Protein AF-A0A2E0X681-F1 (afdb_monomer)

Solvent-accessible surface area (backbone atoms only — not comparable to full-atom values): 7388 Å² total; per-residue (Å²): 94,77,67,52,42,41,69,79,39,50,93,71,57,50,96,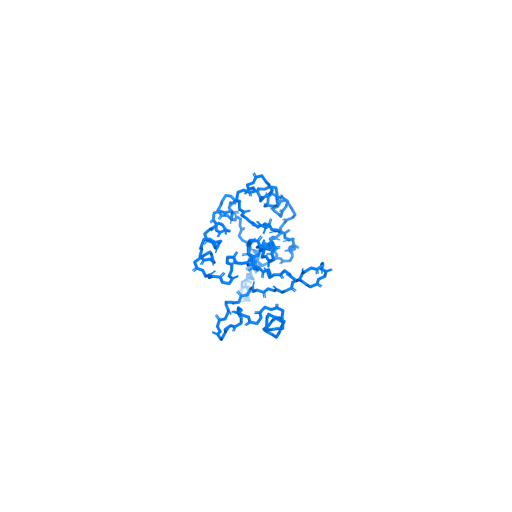79,65,69,90,47,57,45,71,50,68,88,57,100,58,63,28,44,32,38,55,43,77,45,78,63,92,70,55,65,71,58,55,50,53,48,54,51,54,52,47,56,62,40,56,75,37,70,71,47,40,53,28,32,76,66,64,26,33,36,38,35,36,38,22,40,38,60,72,56,17,52,51,48,32,49,51,34,64,75,47,57,83,47,73,45,56,43,46,42,42,62,40,58,71,45,47,64,75,67,53,74,76,80,78,74,70,76,79,84,79,79,132

Mean predicted aligned error: 8.22 Å

Nearest PDB structures (foldseek):
  2xva-assembly3_C  TM=6.017E-01  e=1.201E+00  Escherichia coli str. K-12 substr. MG1655
  2xvm-assembly2_B  TM=4.868E-01  e=8.047E-01  Escherichia coli
  2jpd-assembly1_A  TM=4.633E-01  e=2.188E+00  Homo sapiens
  5ecn-assembly1_A  TM=4.524E-01  e=1.915E+00  Arabidopsis thaliana
  9f98-assembly1_B  TM=4.096E-01  e=2.047E+00  Homo sapiens

Radius of gyration: 18.72 Å; Cα contacts (8 Å, |Δi|>4): 167; chains: 1; bounding box: 36×27×72 Å

Secondary structure (DSSP, 8-state):
-HHHHHHH-GGG--TTPPS-EEEE-SSSS-EEEEEEE--S---HHHHHHHHHHHHHHHHTSHHHHHHHHTT-EEEEEEES-HHHHHHHHHHHHHTTTSSS-EEEEE-GGGTTTTSPPP---------

pLDDT: mean 81.89, std 12.11, range [40.16, 93.94]

Structure (mmCIF, N/CA/C/O backbone):
data_AF-A0A2E0X681-F1
#
_entry.id   AF-A0A2E0X681-F1
#
loop_
_atom_site.group_PDB
_atom_site.id
_atom_site.type_symbol
_atom_site.label_atom_id
_atom_site.label_alt_id
_atom_site.label_comp_id
_atom_site.label_asym_id
_atom_site.label_entity_id
_atom_site.label_seq_id
_atom_site.pdbx_PDB_ins_code
_atom_site.Cartn_x
_atom_site.Cartn_y
_atom_site.Cartn_z
_atom_site.occupancy
_atom_site.B_iso_or_equiv
_atom_site.auth_seq_id
_atom_site.auth_comp_id
_atom_site.auth_asym_id
_atom_site.auth_atom_id
_atom_site.pdbx_PDB_model_num
ATOM 1 N N . MET A 1 1 ? -14.388 -8.821 -2.459 1.00 59.78 1 MET A N 1
ATOM 2 C CA . MET A 1 1 ? -14.094 -7.383 -2.240 1.00 59.78 1 MET A CA 1
ATOM 3 C C . MET A 1 1 ? -15.197 -6.594 -1.513 1.00 59.78 1 MET A C 1
ATOM 5 O O . MET A 1 1 ? -15.059 -6.349 -0.323 1.00 59.78 1 MET A O 1
ATOM 9 N N . LYS A 1 2 ? -16.316 -6.187 -2.154 1.00 65.88 2 LYS A N 1
ATOM 10 C CA . LYS A 1 2 ? -17.345 -5.333 -1.492 1.00 65.88 2 LYS A CA 1
ATOM 11 C C . LYS A 1 2 ? -17.996 -5.989 -0.264 1.00 65.88 2 LYS A C 1
ATOM 13 O O . LYS A 1 2 ? -18.275 -5.303 0.714 1.00 65.88 2 LYS A O 1
ATOM 18 N N . GLN A 1 3 ? -18.228 -7.301 -0.315 1.00 79.25 3 GLN A N 1
ATOM 19 C CA . GLN A 1 3 ? -18.802 -8.054 0.805 1.00 79.25 3 GLN A CA 1
ATOM 20 C C . GLN A 1 3 ? -17.808 -8.233 1.963 1.00 79.25 3 GLN A C 1
ATOM 22 O O . GLN A 1 3 ? -18.215 -8.165 3.115 1.00 79.25 3 GLN A O 1
ATOM 27 N N . GLU A 1 4 ? -16.511 -8.382 1.680 1.00 83.12 4 GLU A N 1
ATOM 28 C CA . GLU A 1 4 ? -15.470 -8.522 2.710 1.00 83.12 4 GLU A CA 1
ATOM 29 C C . GLU A 1 4 ? -15.268 -7.219 3.472 1.00 83.12 4 GLU A C 1
ATOM 31 O O . GLU A 1 4 ? -15.285 -7.227 4.696 1.00 83.12 4 GLU A O 1
ATOM 36 N N . VAL A 1 5 ? -15.181 -6.079 2.776 1.00 83.81 5 VAL A N 1
ATOM 37 C CA . VAL A 1 5 ? -15.108 -4.775 3.455 1.00 83.81 5 VAL A CA 1
ATOM 38 C C . VAL A 1 5 ? -16.357 -4.549 4.306 1.00 83.81 5 VAL A C 1
ATOM 40 O O . VAL A 1 5 ? -16.241 -4.113 5.444 1.00 83.81 5 VAL A O 1
ATOM 43 N N . LYS A 1 6 ? -17.551 -4.908 3.811 1.00 85.25 6 LYS A N 1
ATOM 44 C CA . LYS A 1 6 ? -18.785 -4.843 4.610 1.00 85.25 6 LYS A CA 1
ATOM 45 C C . LYS A 1 6 ? -18.733 -5.751 5.846 1.00 85.25 6 LYS A C 1
ATOM 47 O O . LYS A 1 6 ? -19.256 -5.368 6.885 1.00 85.25 6 LYS A O 1
ATOM 52 N N . ARG A 1 7 ? -18.127 -6.936 5.735 1.00 87.81 7 ARG A N 1
ATOM 53 C CA . ARG A 1 7 ? -18.007 -7.919 6.821 1.00 87.81 7 ARG A CA 1
ATOM 54 C C . ARG A 1 7 ? -17.015 -7.477 7.898 1.00 87.81 7 ARG A C 1
ATOM 56 O O . ARG A 1 7 ? -17.349 -7.539 9.072 1.00 87.81 7 ARG A O 1
ATOM 63 N N . TYR A 1 8 ? -15.816 -7.054 7.503 1.00 88.38 8 TYR A N 1
ATOM 64 C CA . TYR A 1 8 ? -14.713 -6.764 8.427 1.00 88.38 8 TYR A CA 1
ATOM 65 C C . TYR A 1 8 ? -14.636 -5.292 8.847 1.00 88.38 8 TYR A C 1
ATOM 67 O O . TYR A 1 8 ? -14.174 -4.987 9.942 1.00 88.38 8 TYR A O 1
ATOM 75 N N . PHE A 1 9 ? -15.124 -4.377 8.008 1.00 87.94 9 PHE A N 1
ATOM 76 C CA . PHE A 1 9 ? -15.093 -2.931 8.239 1.00 87.94 9 PHE A CA 1
ATOM 77 C C . PHE A 1 9 ? -16.450 -2.279 7.911 1.00 87.94 9 PHE A C 1
ATOM 79 O O . PHE A 1 9 ? -16.525 -1.387 7.056 1.00 87.94 9 PHE A O 1
ATOM 86 N N . PRO A 1 10 ? -17.546 -2.691 8.577 1.00 86.50 10 PRO A N 1
ATOM 87 C CA . PRO A 1 10 ? -18.899 -2.234 8.248 1.00 86.50 10 PRO A CA 1
ATOM 88 C C . PRO A 1 10 ? -19.047 -0.707 8.304 1.00 86.50 10 PRO A C 1
ATOM 90 O O . PRO A 1 10 ? -19.720 -0.131 7.452 1.00 86.50 10 PRO A O 1
ATOM 93 N N . ASN A 1 11 ? -18.346 -0.042 9.227 1.00 83.12 11 ASN A N 1
ATOM 94 C CA . ASN A 1 11 ? -18.379 1.417 9.397 1.00 83.12 11 ASN A CA 1
ATOM 95 C C . ASN A 1 11 ? -17.759 2.192 8.221 1.00 83.12 11 ASN A C 1
ATOM 97 O O . ASN A 1 11 ? -17.994 3.389 8.071 1.00 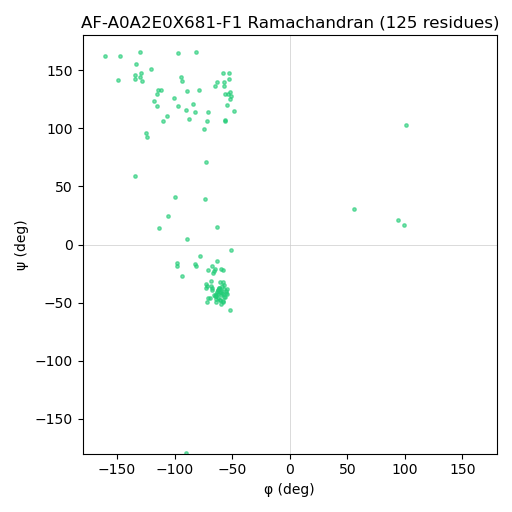83.12 11 ASN A O 1
ATOM 101 N N . LEU A 1 12 ? -16.953 1.526 7.391 1.00 78.44 12 LEU A N 1
ATOM 102 C CA . LEU A 1 12 ? -16.339 2.110 6.198 1.00 78.44 12 LEU A CA 1
ATOM 103 C C . LEU A 1 12 ? -17.109 1.786 4.924 1.00 78.44 12 LEU A C 1
ATOM 105 O O . LEU A 1 12 ? -16.908 2.436 3.894 1.00 78.44 12 LEU A O 1
ATOM 109 N N . PHE A 1 13 ? -17.997 0.795 4.973 1.00 74.88 13 PHE A N 1
ATOM 110 C CA . PHE A 1 13 ? -18.768 0.402 3.814 1.00 74.88 13 PHE A CA 1
ATOM 111 C C . PHE A 1 13 ? -19.830 1.457 3.490 1.00 74.88 13 PHE A C 1
ATOM 113 O O . PHE A 1 13 ? -20.875 1.552 4.126 1.00 74.88 13 PHE A O 1
ATOM 120 N N . ARG A 1 14 ? -19.584 2.216 2.421 1.00 70.31 14 ARG A N 1
ATOM 121 C CA . ARG A 1 14 ? -20.576 3.080 1.775 1.00 70.31 14 ARG A CA 1
ATOM 122 C C . ARG A 1 14 ? -20.762 2.677 0.319 1.00 70.31 14 ARG A C 1
ATOM 124 O O . ARG A 1 14 ? -19.822 2.204 -0.330 1.00 70.31 14 ARG A O 1
ATOM 131 N N . LYS A 1 15 ? -21.962 2.905 -0.231 1.00 57.97 15 LYS A N 1
ATOM 132 C CA . LYS A 1 15 ? -22.149 2.887 -1.692 1.00 57.97 15 LYS A CA 1
ATOM 133 C C . LYS A 1 15 ? -21.132 3.869 -2.295 1.00 57.97 15 LYS A C 1
ATOM 135 O O . LYS A 1 15 ? -21.129 5.039 -1.936 1.00 57.97 15 LYS A O 1
ATOM 140 N N . GLY A 1 16 ? -20.238 3.371 -3.151 1.00 58.50 16 GLY A N 1
ATOM 141 C CA . GLY A 1 16 ? -19.185 4.182 -3.772 1.00 58.50 16 GLY A CA 1
ATOM 142 C C . GLY A 1 16 ? -17.827 4.186 -3.060 1.00 58.50 16 GLY A C 1
ATOM 143 O O . GLY A 1 16 ? -17.047 5.110 -3.284 1.00 58.50 16 GLY A O 1
ATOM 144 N N . LEU A 1 17 ? -17.504 3.189 -2.221 1.00 65.12 17 LEU A N 1
ATOM 145 C CA . LEU A 1 17 ? -16.105 2.964 -1.831 1.00 65.12 17 LEU A CA 1
ATOM 146 C C . LEU A 1 17 ? -15.243 2.867 -3.114 1.00 65.12 17 LEU A C 1
ATOM 148 O O . LEU A 1 17 ? -15.603 2.074 -3.994 1.00 65.12 17 LEU A O 1
ATOM 152 N N . PRO A 1 18 ? -14.174 3.678 -3.259 1.00 63.59 18 PRO A N 1
ATOM 153 C CA . PRO A 1 18 ? -13.344 3.672 -4.460 1.00 63.59 18 PRO A CA 1
ATOM 154 C C . PRO A 1 18 ? -12.859 2.263 -4.812 1.00 63.59 18 PRO A C 1
ATOM 156 O O . PRO A 1 18 ? -12.626 1.442 -3.927 1.00 63.59 18 PRO A O 1
ATOM 159 N N . ALA A 1 19 ? -12.702 1.972 -6.102 1.00 69.62 19 ALA A N 1
ATOM 160 C CA . ALA A 1 19 ? -12.054 0.736 -6.524 1.00 69.62 19 ALA A CA 1
ATOM 161 C C . ALA A 1 19 ? -10.627 0.657 -5.945 1.00 69.62 19 ALA A C 1
ATOM 163 O O . ALA A 1 19 ? -9.968 1.684 -5.770 1.00 69.62 19 ALA A O 1
ATOM 164 N N . GLY A 1 20 ? -10.166 -0.563 -5.658 1.00 85.00 20 GLY A N 1
ATOM 165 C CA . GLY A 1 20 ? -8.807 -0.810 -5.179 1.00 85.00 20 GLY A CA 1
ATOM 166 C C . GLY A 1 20 ? -8.651 -0.992 -3.670 1.00 85.00 20 GLY A C 1
ATOM 167 O O . GLY A 1 20 ? -7.528 -0.904 -3.207 1.00 85.00 20 GLY A O 1
ATOM 168 N N . TYR A 1 21 ? -9.702 -1.256 -2.888 1.00 89.44 21 TYR A N 1
ATOM 169 C CA . TYR A 1 21 ? -9.507 -1.763 -1.517 1.00 89.44 21 TYR A CA 1
ATOM 170 C C . TYR A 1 21 ? -9.577 -3.278 -1.472 1.00 89.44 21 TYR A C 1
ATOM 172 O O . TYR A 1 21 ? -10.421 -3.866 -2.138 1.00 89.44 21 TYR A O 1
ATOM 180 N N . TYR A 1 22 ? -8.775 -3.890 -0.617 1.00 91.19 22 TYR A N 1
ATOM 181 C CA . TYR A 1 22 ? -8.864 -5.301 -0.275 1.00 91.19 22 TYR A CA 1
ATOM 182 C C . TYR A 1 22 ? -8.867 -5.469 1.244 1.00 91.19 22 TYR A C 1
ATOM 184 O O . TYR A 1 22 ? -8.589 -4.527 1.988 1.00 91.19 22 TYR A O 1
ATOM 192 N N . VAL A 1 23 ? -9.234 -6.661 1.700 1.00 92.38 23 VAL A N 1
ATOM 193 C CA . VAL A 1 23 ? -9.130 -7.036 3.107 1.00 92.38 23 VAL A CA 1
ATOM 194 C C . VAL A 1 23 ? -8.122 -8.164 3.197 1.00 92.38 23 VAL A C 1
ATOM 196 O O . VAL A 1 23 ? -8.343 -9.212 2.594 1.00 92.38 23 VAL A O 1
ATOM 199 N N . ASP A 1 24 ? -7.041 -7.946 3.938 1.00 91.69 24 ASP A N 1
ATOM 200 C CA . ASP A 1 24 ? -6.194 -9.036 4.405 1.00 91.69 24 ASP A CA 1
ATOM 201 C C . ASP A 1 24 ? -6.719 -9.498 5.765 1.00 91.69 24 ASP A C 1
ATOM 203 O O . ASP A 1 24 ? -6.758 -8.729 6.725 1.00 91.69 24 ASP A O 1
ATOM 207 N N . ALA A 1 25 ? -7.187 -10.741 5.829 1.00 91.62 25 ALA A N 1
ATOM 208 C CA . ALA A 1 25 ? -7.720 -11.359 7.039 1.00 91.62 25 ALA A CA 1
ATOM 209 C C . ALA A 1 25 ? -6.840 -12.516 7.541 1.00 91.62 25 ALA A C 1
ATOM 211 O O . ALA A 1 25 ? -7.297 -13.302 8.366 1.00 91.62 25 ALA A O 1
ATOM 212 N N . ASN A 1 26 ? -5.606 -12.637 7.037 1.00 87.69 26 ASN A N 1
ATOM 213 C CA . ASN A 1 26 ? -4.702 -13.734 7.390 1.00 87.69 26 ASN A CA 1
ATOM 214 C C . ASN A 1 26 ? -3.946 -13.495 8.710 1.00 87.69 26 ASN A C 1
ATOM 216 O O . ASN A 1 26 ? -3.383 -14.433 9.270 1.00 87.69 26 ASN A O 1
ATOM 220 N N . GLY A 1 27 ? -3.913 -12.253 9.202 1.00 83.69 27 GLY A N 1
ATOM 221 C CA . GLY A 1 27 ? -3.289 -11.887 10.477 1.00 83.69 27 GLY A CA 1
ATOM 222 C C . GLY A 1 27 ? -4.236 -11.948 11.682 1.00 83.69 27 GLY A C 1
ATOM 223 O O . GLY A 1 27 ? -5.427 -12.219 11.555 1.00 83.69 27 GLY A O 1
ATOM 224 N N . GLU A 1 28 ? -3.712 -11.614 12.869 1.00 85.44 28 GLU A N 1
ATOM 225 C CA . GLU A 1 28 ? -4.495 -11.542 14.120 1.00 85.44 28 GLU A CA 1
ATOM 226 C C . GLU A 1 28 ? -5.667 -10.554 14.045 1.00 85.44 28 GLU A C 1
ATOM 228 O O . GLU A 1 28 ? -6.703 -10.737 14.686 1.00 85.44 28 GLU A O 1
ATOM 233 N N . LYS A 1 29 ? -5.498 -9.478 13.270 1.00 90.06 29 LYS A N 1
ATOM 234 C CA . LYS A 1 29 ? -6.533 -8.482 13.001 1.00 90.06 29 LYS A CA 1
ATOM 235 C C . LYS A 1 29 ? -6.653 -8.276 11.499 1.00 90.06 29 LYS A C 1
ATOM 237 O O . LYS A 1 29 ? -5.624 -8.190 10.830 1.00 90.06 29 LYS A O 1
ATOM 242 N N . PRO A 1 30 ? -7.880 -8.115 10.972 1.00 93.00 30 PRO A N 1
ATOM 243 C CA . PRO A 1 30 ? -8.051 -7.778 9.573 1.00 93.00 30 PRO A CA 1
ATOM 244 C C . PRO A 1 30 ? -7.424 -6.409 9.293 1.00 93.00 30 PRO A C 1
ATOM 246 O O . PRO A 1 30 ? -7.582 -5.469 10.085 1.00 93.00 30 PRO A O 1
ATOM 249 N N . VAL A 1 31 ? -6.755 -6.294 8.152 1.00 92.94 31 VAL A N 1
ATOM 250 C CA . VAL A 1 31 ? -6.160 -5.063 7.631 1.00 92.94 31 VAL A CA 1
ATOM 251 C C . VAL A 1 31 ? -6.936 -4.637 6.391 1.00 92.94 31 VAL A C 1
ATOM 253 O O . VAL A 1 31 ? -7.240 -5.442 5.509 1.00 92.94 31 VAL A O 1
ATOM 256 N N . LEU A 1 32 ? -7.296 -3.355 6.329 1.00 91.88 32 LEU A N 1
ATOM 257 C CA . LEU A 1 32 ? -7.850 -2.756 5.124 1.00 91.88 32 LEU A CA 1
ATOM 258 C C . LEU A 1 32 ? -6.699 -2.253 4.252 1.00 91.88 32 LEU A C 1
ATOM 260 O O . LEU A 1 32 ? -6.078 -1.235 4.562 1.00 91.88 32 LEU A O 1
ATOM 264 N N . GLY A 1 33 ? -6.448 -2.931 3.141 1.00 91.56 33 GLY A N 1
ATOM 265 C CA . GLY A 1 33 ? -5.427 -2.527 2.190 1.00 91.56 33 GLY A CA 1
ATOM 266 C C . GLY A 1 33 ? -5.985 -1.657 1.072 1.00 91.56 33 GLY A C 1
ATOM 267 O O . GLY A 1 33 ? -7.079 -1.898 0.562 1.00 91.56 33 GLY A O 1
ATOM 268 N N . MET A 1 34 ? -5.227 -0.637 0.669 1.00 91.25 34 MET A N 1
ATOM 269 C CA . MET A 1 34 ? -5.474 0.138 -0.545 1.00 91.25 34 MET A CA 1
ATOM 270 C C . MET A 1 34 ? -4.439 -0.221 -1.614 1.00 91.25 34 MET A C 1
ATOM 272 O O . MET A 1 34 ? -3.266 0.136 -1.525 1.00 91.25 34 MET A O 1
ATOM 276 N N . LEU A 1 35 ? -4.903 -0.888 -2.660 1.00 92.88 35 LEU A N 1
ATOM 277 C CA . LEU A 1 35 ? -4.141 -1.294 -3.824 1.00 92.88 35 LEU A CA 1
ATOM 278 C C . LEU A 1 35 ? -3.942 -0.128 -4.795 1.00 92.88 35 LEU A C 1
ATOM 280 O O . LEU A 1 35 ? -4.876 0.588 -5.169 1.00 92.88 35 LEU A O 1
ATOM 284 N N . ARG A 1 36 ? -2.707 0.031 -5.253 1.00 92.00 36 ARG A N 1
ATOM 285 C CA . ARG A 1 36 ? -2.304 0.967 -6.299 1.00 92.00 36 ARG A CA 1
ATOM 286 C C . ARG A 1 36 ? -1.481 0.214 -7.322 1.00 92.00 36 ARG A C 1
ATOM 288 O O . ARG A 1 36 ? -0.703 -0.649 -6.956 1.00 92.00 36 ARG A O 1
ATOM 295 N N . VAL A 1 37 ? -1.619 0.568 -8.591 1.00 91.19 37 VAL A N 1
ATOM 296 C CA . VAL A 1 37 ? -0.794 0.001 -9.659 1.00 91.19 37 VAL A CA 1
ATOM 297 C C . VAL A 1 37 ? 0.071 1.113 -10.226 1.00 91.19 37 VAL A C 1
ATOM 299 O O . VAL A 1 37 ? -0.427 2.208 -10.498 1.00 91.19 37 VAL A O 1
ATOM 302 N N . ASP A 1 38 ? 1.359 0.842 -10.391 1.00 89.94 38 ASP A N 1
ATOM 303 C CA . ASP A 1 38 ? 2.266 1.704 -11.135 1.00 89.94 38 ASP A CA 1
ATOM 304 C C . ASP A 1 38 ? 2.945 0.900 -12.234 1.00 89.94 38 ASP A C 1
ATOM 306 O O . ASP A 1 38 ? 3.956 0.239 -12.017 1.00 89.94 38 ASP A O 1
ATOM 310 N N . VAL A 1 39 ? 2.365 0.982 -13.429 1.00 82.56 39 VAL A N 1
ATOM 311 C CA . VAL A 1 39 ? 2.941 0.387 -14.637 1.00 82.56 39 VAL A CA 1
ATOM 312 C C . VAL A 1 39 ? 4.026 1.286 -15.240 1.00 82.56 39 VAL A C 1
ATOM 314 O O . VAL A 1 39 ? 4.866 0.832 -15.992 1.00 82.56 39 VAL A O 1
ATOM 317 N N . GLN A 1 40 ? 4.081 2.571 -14.897 1.00 73.69 40 GLN A N 1
ATOM 318 C CA . GLN A 1 40 ? 5.051 3.490 -15.497 1.00 73.69 40 GLN A CA 1
ATOM 319 C C . GLN A 1 40 ? 6.430 3.387 -14.829 1.00 73.69 40 GLN A C 1
ATOM 321 O O . GLN A 1 40 ? 6.566 2.919 -13.700 1.00 73.69 40 GLN A O 1
ATOM 326 N N . LEU A 1 41 ? 7.467 3.945 -15.462 1.00 74.19 41 LEU A N 1
ATOM 327 C CA . LEU A 1 41 ? 8.761 4.224 -14.819 1.00 74.19 41 LEU A CA 1
ATOM 328 C C . LEU A 1 41 ? 8.672 5.425 -13.852 1.00 74.19 41 LEU A C 1
ATOM 330 O O . LEU A 1 41 ? 9.580 6.251 -13.778 1.00 74.19 41 LEU A O 1
ATOM 334 N N . THR A 1 42 ? 7.565 5.553 -13.106 1.00 84.50 42 THR A N 1
ATOM 335 C CA . THR A 1 42 ? 7.365 6.645 -12.150 1.00 84.50 42 THR A CA 1
ATOM 336 C C . THR A 1 42 ? 8.519 6.662 -11.141 1.00 84.50 42 THR A C 1
ATOM 338 O O . THR A 1 42 ? 8.800 5.628 -10.523 1.00 84.50 42 THR A O 1
ATOM 341 N N . PRO A 1 43 ? 9.164 7.823 -10.917 1.00 89.50 43 PRO A N 1
ATOM 342 C CA . PRO A 1 43 ? 10.187 7.959 -9.890 1.00 89.50 43 PRO A CA 1
ATOM 343 C C . PRO A 1 43 ? 9.646 7.588 -8.507 1.00 89.50 43 PRO A C 1
ATOM 345 O O . PRO A 1 43 ? 8.570 8.048 -8.115 1.00 89.50 43 PRO A O 1
ATOM 348 N N . ILE A 1 44 ? 10.425 6.837 -7.725 1.00 89.62 44 ILE A N 1
ATOM 349 C CA . ILE A 1 44 ? 10.021 6.364 -6.388 1.00 89.62 44 ILE A CA 1
ATOM 350 C C . ILE A 1 44 ? 9.574 7.513 -5.476 1.00 89.62 44 ILE A C 1
ATOM 352 O O . ILE A 1 44 ? 8.576 7.392 -4.770 1.00 89.62 44 ILE A O 1
ATOM 356 N N . ARG A 1 45 ? 10.242 8.673 -5.546 1.00 89.12 45 ARG A N 1
ATOM 357 C CA . ARG A 1 45 ? 9.849 9.873 -4.788 1.00 89.12 45 ARG A CA 1
ATOM 358 C C . ARG A 1 45 ? 8.399 10.287 -5.062 1.00 89.12 45 ARG A C 1
ATOM 360 O O . ARG A 1 45 ? 7.691 10.664 -4.133 1.00 89.12 45 ARG A O 1
ATOM 367 N N . ARG A 1 46 ? 7.940 10.198 -6.315 1.00 90.38 46 ARG A N 1
ATOM 368 C CA . ARG A 1 46 ? 6.555 10.527 -6.686 1.00 90.38 46 ARG A CA 1
ATOM 369 C C . ARG A 1 46 ? 5.571 9.469 -6.195 1.00 90.38 46 ARG A C 1
ATOM 371 O O . ARG A 1 46 ? 4.479 9.830 -5.771 1.00 90.38 46 ARG A O 1
ATOM 378 N N . ILE A 1 47 ? 5.949 8.188 -6.227 1.00 89.62 47 ILE A N 1
ATOM 379 C CA . ILE A 1 47 ? 5.149 7.098 -5.640 1.00 89.62 47 ILE A CA 1
ATOM 380 C C . ILE A 1 47 ? 4.934 7.369 -4.150 1.00 89.62 47 ILE A C 1
ATOM 382 O O . ILE A 1 47 ? 3.797 7.377 -3.685 1.00 89.62 47 ILE A O 1
ATOM 386 N N . TRP A 1 48 ? 6.007 7.703 -3.431 1.00 87.81 48 TRP A N 1
ATOM 387 C CA . TRP A 1 48 ? 5.939 8.050 -2.015 1.00 87.81 48 TRP A CA 1
ATOM 388 C C . TRP A 1 48 ? 5.044 9.264 -1.743 1.00 87.81 48 TRP A C 1
ATOM 390 O O . TRP A 1 48 ? 4.118 9.182 -0.940 1.00 87.81 48 TRP A O 1
ATOM 400 N N . GLN A 1 49 ? 5.252 10.371 -2.460 1.00 88.81 49 GLN A N 1
ATOM 401 C CA . GLN A 1 49 ? 4.417 11.572 -2.330 1.00 88.81 49 GLN A CA 1
ATOM 402 C C . GLN A 1 49 ? 2.933 11.275 -2.583 1.00 88.81 49 GLN A C 1
ATOM 404 O O . GLN A 1 49 ? 2.071 11.802 -1.882 1.00 88.81 49 GLN A O 1
ATOM 409 N N . ARG A 1 50 ? 2.620 10.400 -3.549 1.00 89.69 50 ARG A N 1
ATOM 410 C CA . ARG A 1 50 ? 1.248 9.945 -3.804 1.00 89.69 50 ARG A CA 1
ATOM 411 C C . ARG A 1 50 ? 0.700 9.120 -2.641 1.00 89.69 50 ARG A C 1
ATOM 413 O O . ARG A 1 50 ? -0.437 9.360 -2.248 1.00 89.69 50 ARG A O 1
ATOM 420 N N . SER A 1 51 ? 1.478 8.198 -2.072 1.00 88.25 51 SER A N 1
ATOM 421 C CA . SER A 1 51 ? 1.076 7.445 -0.872 1.00 88.25 51 SER A CA 1
ATOM 422 C C . SER A 1 51 ? 0.742 8.381 0.293 1.00 88.25 51 SER A C 1
ATOM 424 O O . SER A 1 51 ? -0.309 8.233 0.917 1.00 88.25 51 SER A O 1
ATOM 426 N N . VAL A 1 52 ? 1.577 9.395 0.538 1.00 86.12 52 VAL A N 1
ATOM 427 C CA . VAL A 1 52 ? 1.341 10.410 1.579 1.00 86.12 52 VAL A CA 1
ATOM 428 C C . VAL A 1 52 ? 0.083 11.228 1.279 1.00 86.12 52 VAL A C 1
ATOM 430 O O . VAL A 1 52 ? -0.786 11.356 2.131 1.00 86.12 52 VAL A O 1
ATOM 433 N N . ALA A 1 53 ? -0.100 11.719 0.053 1.00 87.56 53 ALA A N 1
ATOM 434 C CA . ALA A 1 53 ? -1.304 12.477 -0.298 1.00 87.56 53 ALA A CA 1
ATOM 435 C C . ALA A 1 53 ? -2.595 11.651 -0.126 1.00 87.56 53 ALA A C 1
ATOM 437 O O . ALA A 1 53 ? -3.618 12.162 0.336 1.00 87.56 53 ALA A O 1
ATOM 438 N N . LEU A 1 54 ? -2.552 10.355 -0.459 1.00 86.00 54 LEU A N 1
ATOM 439 C CA . LEU A 1 54 ? -3.662 9.436 -0.201 1.00 86.00 54 LEU A CA 1
ATOM 440 C C . LEU A 1 54 ? -3.906 9.276 1.298 1.00 86.00 54 LEU A C 1
ATOM 442 O O . LEU A 1 54 ? -5.059 9.311 1.718 1.00 86.00 54 LEU A O 1
ATOM 446 N N . THR A 1 55 ? -2.844 9.147 2.093 1.00 80.75 55 THR A N 1
ATOM 447 C CA . THR A 1 55 ? -2.907 9.101 3.563 1.00 80.75 55 THR A CA 1
ATOM 448 C C . THR A 1 55 ? -3.690 10.279 4.113 1.00 80.75 55 THR A C 1
ATOM 450 O O . THR A 1 55 ? -4.686 10.097 4.812 1.00 80.75 55 THR A O 1
ATOM 453 N N . GLU A 1 56 ? -3.263 11.491 3.764 1.00 85.69 56 GLU A N 1
ATOM 454 C CA . GLU A 1 56 ? -3.841 12.718 4.303 1.00 85.69 56 GLU A CA 1
ATOM 455 C C . GLU A 1 56 ? -5.316 12.843 3.935 1.00 85.69 56 GLU A C 1
ATOM 457 O O . GLU A 1 56 ? -6.150 13.168 4.780 1.00 85.69 56 GLU A O 1
ATOM 462 N N . LYS A 1 57 ? -5.681 12.450 2.709 1.00 86.00 57 LYS A N 1
ATOM 463 C CA . LYS A 1 57 ? -7.086 12.385 2.303 1.00 86.00 57 LYS A CA 1
ATOM 464 C C . LYS A 1 57 ? -7.901 11.444 3.195 1.00 86.00 57 LYS A C 1
ATOM 466 O O . LYS A 1 57 ? -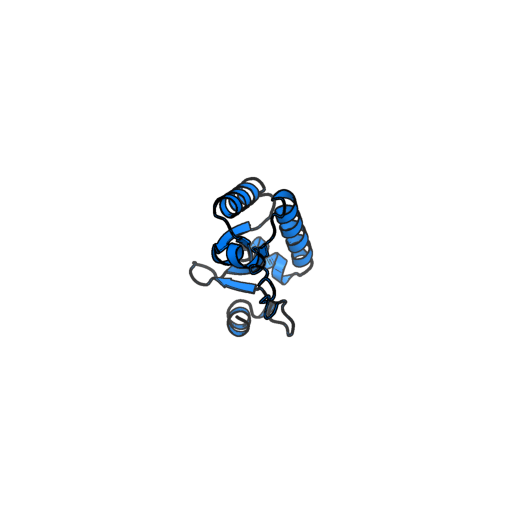9.028 11.779 3.559 1.00 86.00 57 LYS A O 1
ATOM 471 N N . HIS A 1 58 ? -7.364 10.282 3.562 1.00 84.12 58 HIS A N 1
ATOM 472 C CA . HIS A 1 58 ? -8.049 9.337 4.449 1.00 84.12 58 HIS A CA 1
ATOM 473 C C . HIS A 1 58 ? -8.112 9.832 5.893 1.00 84.12 58 HIS A C 1
ATOM 475 O O . HIS A 1 58 ? -9.142 9.657 6.538 1.00 84.12 58 HIS A O 1
ATOM 481 N N . ARG A 1 59 ? -7.072 10.517 6.382 1.00 84.88 59 ARG A N 1
ATOM 482 C CA . ARG A 1 59 ? -7.034 11.094 7.736 1.00 84.88 59 ARG A CA 1
ATOM 483 C C . ARG A 1 59 ? -8.144 12.114 7.999 1.00 84.88 59 ARG A C 1
ATOM 485 O O . ARG A 1 59 ? -8.505 12.316 9.154 1.00 84.88 59 ARG A O 1
ATOM 492 N N . THR A 1 60 ? -8.740 12.707 6.964 1.00 86.19 60 THR A N 1
ATOM 493 C CA . THR A 1 60 ? -9.926 13.570 7.126 1.00 86.19 60 THR A CA 1
ATOM 494 C C . THR A 1 60 ? -11.166 12.815 7.634 1.00 86.19 60 THR A C 1
ATOM 496 O O . THR A 1 60 ? -12.069 13.424 8.200 1.00 86.19 60 THR A O 1
ATOM 499 N N . GLN A 1 61 ? -11.217 11.486 7.477 1.00 85.69 61 GLN A N 1
ATOM 500 C CA . GLN A 1 61 ? -12.352 10.646 7.863 1.00 85.69 61 GLN A CA 1
ATOM 501 C C . GLN A 1 61 ? -12.087 9.941 9.200 1.00 85.69 61 GLN A C 1
ATOM 503 O O . GLN A 1 61 ? -11.105 9.214 9.354 1.00 85.69 61 GLN A O 1
ATOM 508 N N . THR A 1 62 ? -12.999 10.103 10.165 1.00 87.44 62 THR A N 1
ATOM 509 C CA . THR A 1 62 ? -12.855 9.561 11.531 1.00 87.44 62 THR A CA 1
ATOM 510 C C . THR A 1 62 ? -12.589 8.058 11.569 1.00 87.44 62 THR A C 1
ATOM 512 O O . THR A 1 62 ? -11.704 7.621 12.299 1.00 87.44 62 THR A O 1
ATOM 515 N N . GLU A 1 63 ? -13.288 7.271 10.756 1.00 87.19 63 GLU A N 1
ATOM 516 C CA . GLU A 1 63 ? -13.120 5.814 10.740 1.00 87.19 63 GLU A CA 1
ATOM 517 C C . GLU A 1 63 ? -11.739 5.387 10.215 1.00 87.19 63 GLU A C 1
ATOM 519 O O . GLU A 1 63 ? -11.106 4.499 10.783 1.00 87.19 63 GLU A O 1
ATOM 524 N N . PHE A 1 64 ? -11.199 6.083 9.210 1.00 87.38 64 PHE A N 1
ATOM 525 C CA . PHE A 1 64 ? -9.833 5.839 8.737 1.00 87.38 64 PHE A CA 1
ATOM 526 C C . PHE A 1 64 ? -8.782 6.256 9.766 1.00 87.38 64 PHE A C 1
ATOM 528 O O . PHE A 1 64 ? -7.787 5.554 9.923 1.00 87.38 64 PHE A O 1
ATOM 535 N N . ARG A 1 65 ? -9.000 7.343 10.522 1.00 87.50 65 ARG A N 1
ATOM 536 C CA . ARG A 1 65 ? -8.100 7.705 11.634 1.00 87.50 65 ARG A CA 1
ATOM 537 C C . ARG A 1 65 ? -7.994 6.582 12.665 1.00 87.50 65 ARG A C 1
ATOM 539 O O . ARG A 1 65 ? -6.887 6.273 13.096 1.00 87.50 65 ARG A O 1
ATOM 546 N N . LYS A 1 66 ? -9.118 5.949 13.018 1.00 88.94 66 LYS A N 1
ATOM 547 C CA . LYS A 1 66 ? -9.150 4.812 13.954 1.00 88.94 66 LYS A CA 1
ATOM 548 C C . LYS A 1 66 ? -8.392 3.601 13.409 1.00 88.94 66 LYS A C 1
ATOM 550 O O . LYS A 1 66 ? -7.611 3.005 14.149 1.00 8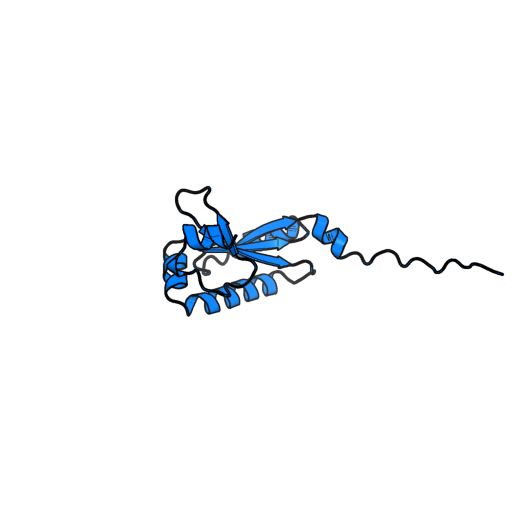8.94 66 LYS A O 1
ATOM 555 N N . LEU A 1 67 ? -8.579 3.266 12.127 1.00 88.62 67 LEU A N 1
ATOM 556 C CA . LEU A 1 67 ? -7.833 2.175 11.490 1.00 88.62 67 LEU A CA 1
ATOM 557 C C . LEU A 1 67 ? -6.328 2.439 11.469 1.00 88.62 67 LEU A C 1
ATOM 559 O O . LEU A 1 67 ? -5.554 1.557 11.829 1.00 88.62 67 LEU A O 1
ATOM 563 N N . ILE A 1 68 ? -5.920 3.651 11.086 1.00 86.31 68 ILE A N 1
ATOM 564 C CA . ILE A 1 68 ? -4.510 4.054 11.044 1.00 86.31 68 ILE A CA 1
ATOM 565 C C . ILE A 1 68 ? -3.890 3.962 12.443 1.00 86.31 68 ILE A C 1
ATOM 567 O O . ILE A 1 68 ? -2.846 3.340 12.607 1.00 86.31 68 ILE A O 1
ATOM 571 N N . ALA A 1 69 ? -4.558 4.506 13.466 1.00 87.50 69 ALA A N 1
ATOM 572 C CA . ALA A 1 69 ? -4.091 4.423 14.851 1.00 87.50 69 ALA A CA 1
ATOM 573 C C . ALA A 1 69 ? -3.985 2.971 15.354 1.00 87.50 69 ALA A C 1
ATOM 575 O O . ALA A 1 69 ? -3.103 2.650 16.146 1.00 87.50 69 ALA A O 1
ATOM 576 N N . SER A 1 70 ? -4.856 2.089 14.857 1.00 88.88 70 SER A N 1
ATOM 577 C CA . SER A 1 70 ? -4.899 0.667 15.218 1.00 88.88 70 SER A CA 1
ATOM 578 C C . SER A 1 70 ? -4.004 -0.217 14.339 1.00 88.88 70 SER A C 1
ATOM 580 O O . SER A 1 70 ? -4.040 -1.436 14.491 1.00 88.88 70 SER A O 1
ATOM 582 N N . LYS A 1 71 ? -3.210 0.366 13.425 1.00 88.56 71 LYS A N 1
ATOM 583 C CA . LYS A 1 71 ? -2.374 -0.347 12.437 1.00 88.56 71 LYS A CA 1
ATOM 584 C C . LYS A 1 71 ? -3.159 -1.325 11.540 1.00 88.56 71 LYS A C 1
ATOM 586 O O . LYS A 1 71 ? -2.617 -2.325 11.094 1.00 88.56 71 LYS A O 1
ATOM 591 N N . GLN A 1 72 ? -4.429 -1.029 11.260 1.00 91.44 72 GLN A N 1
ATOM 592 C CA . GLN A 1 72 ? -5.327 -1.839 10.417 1.00 91.44 72 GLN A CA 1
ATOM 593 C C . GLN A 1 72 ? -5.568 -1.214 9.035 1.00 91.44 72 GLN A C 1
ATOM 595 O O . GLN A 1 72 ? -6.602 -1.441 8.407 1.00 91.44 72 GLN A O 1
ATOM 600 N N . PHE A 1 73 ? -4.639 -0.384 8.573 1.00 89.56 73 PHE A N 1
ATOM 601 C CA . PHE A 1 73 ? -4.680 0.219 7.249 1.00 89.56 73 PHE A CA 1
ATOM 602 C C . PHE A 1 73 ? -3.309 0.108 6.600 1.00 89.56 73 PHE A C 1
ATOM 604 O O . PHE A 1 73 ? -2.310 0.278 7.288 1.00 89.56 73 PHE A O 1
ATOM 611 N N . GLU A 1 74 ? -3.260 -0.132 5.295 1.00 91.19 74 GLU A N 1
ATOM 612 C CA . GLU A 1 74 ? -2.014 -0.151 4.528 1.00 91.19 74 GLU A CA 1
ATOM 613 C C . GLU A 1 74 ? -2.223 0.336 3.090 1.00 91.19 74 GLU A C 1
ATOM 615 O O . GLU A 1 74 ? -3.341 0.360 2.566 1.00 91.19 74 GLU A O 1
ATOM 620 N N . ILE A 1 75 ? -1.127 0.711 2.431 1.00 91.56 75 ILE A N 1
ATOM 621 C C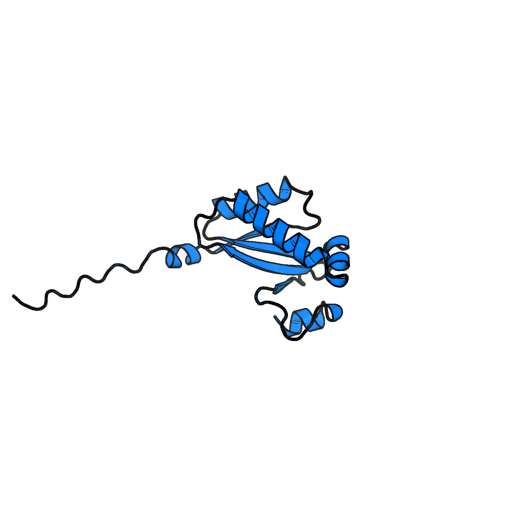A . ILE A 1 75 ? -1.103 0.941 0.983 1.00 91.56 75 ILE A CA 1
ATOM 622 C C . ILE A 1 75 ? -0.175 -0.087 0.349 1.00 91.56 75 ILE A C 1
ATOM 624 O O . ILE A 1 75 ? 0.986 -0.169 0.738 1.00 91.56 75 ILE A O 1
ATOM 628 N N . THR A 1 76 ? -0.645 -0.774 -0.690 1.00 93.94 76 THR A N 1
ATOM 629 C CA . THR A 1 76 ? 0.160 -1.732 -1.460 1.00 93.94 76 THR A CA 1
ATOM 630 C C . THR A 1 76 ? 0.294 -1.279 -2.902 1.00 93.94 76 THR A C 1
ATOM 632 O O . THR A 1 76 ? -0.704 -1.062 -3.592 1.00 93.94 76 THR A O 1
ATOM 635 N N . TRP A 1 77 ? 1.535 -1.137 -3.368 1.00 93.88 77 TRP A N 1
ATOM 636 C CA . TRP A 1 77 ? 1.850 -0.829 -4.761 1.00 93.88 77 TRP A CA 1
ATOM 637 C C . TRP A 1 77 ? 2.188 -2.085 -5.558 1.00 93.88 77 TRP A C 1
ATOM 639 O O . TRP A 1 77 ? 3.183 -2.744 -5.292 1.00 93.88 77 TRP A O 1
ATOM 649 N N . LEU A 1 78 ? 1.409 -2.359 -6.594 1.00 93.62 78 LEU A N 1
ATOM 650 C CA . LEU A 1 78 ? 1.721 -3.343 -7.619 1.00 93.62 78 LEU A CA 1
ATOM 651 C C . LEU A 1 78 ? 2.616 -2.700 -8.672 1.00 93.62 78 LEU A C 1
ATOM 653 O O . LEU A 1 78 ? 2.242 -1.688 -9.278 1.00 93.62 78 LEU A O 1
ATOM 657 N N . VAL A 1 79 ? 3.800 -3.270 -8.869 1.00 93.31 79 VAL A N 1
ATOM 658 C CA . VAL A 1 79 ? 4.832 -2.730 -9.759 1.00 93.31 79 VAL A CA 1
ATOM 659 C C . VAL A 1 79 ? 5.420 -3.813 -10.662 1.00 93.31 79 VAL A C 1
ATOM 661 O O . VAL A 1 79 ? 5.397 -4.985 -10.305 1.00 93.31 79 VAL A O 1
ATOM 664 N N . PRO A 1 80 ? 5.972 -3.449 -11.829 1.00 90.94 80 PRO A N 1
ATOM 665 C CA . PRO A 1 80 ? 6.456 -4.427 -12.799 1.00 90.94 80 PRO A CA 1
ATOM 666 C C . PRO A 1 80 ? 7.733 -5.175 -12.389 1.00 90.94 80 PRO A C 1
ATOM 668 O O . PRO A 1 80 ? 8.010 -6.233 -12.942 1.00 90.94 80 PRO A O 1
ATOM 671 N N . THR A 1 81 ? 8.545 -4.634 -11.472 1.00 90.31 81 THR A N 1
ATOM 672 C CA . THR A 1 81 ? 9.873 -5.195 -11.166 1.00 90.31 81 THR A CA 1
ATOM 673 C C . THR A 1 81 ? 10.157 -5.302 -9.672 1.00 90.31 81 THR A C 1
ATOM 675 O O . THR A 1 81 ? 9.812 -4.408 -8.893 1.00 90.31 81 THR A O 1
ATOM 678 N N . ASP A 1 82 ? 10.900 -6.343 -9.288 1.00 92.62 82 ASP A N 1
ATOM 679 C CA . ASP A 1 82 ? 11.337 -6.560 -7.902 1.00 92.62 82 ASP A CA 1
ATOM 680 C C . ASP A 1 82 ? 12.232 -5.437 -7.390 1.00 92.62 82 ASP A C 1
ATOM 682 O O . ASP A 1 82 ? 12.086 -4.986 -6.256 1.00 92.62 82 ASP A O 1
ATOM 686 N N . SER A 1 83 ? 13.130 -4.925 -8.237 1.00 91.88 83 SER A N 1
ATOM 687 C CA . SER A 1 83 ? 13.988 -3.783 -7.895 1.00 91.88 83 SER A CA 1
ATOM 688 C C . SER A 1 83 ? 13.156 -2.575 -7.448 1.00 91.88 83 SER A C 1
ATOM 690 O O . SER A 1 83 ? 13.449 -1.922 -6.438 1.00 91.88 83 SER A O 1
ATOM 692 N N . LYS A 1 84 ? 12.050 -2.317 -8.152 1.00 91.00 84 LYS A N 1
ATOM 693 C CA . LYS A 1 84 ? 11.126 -1.241 -7.815 1.00 91.00 84 LYS A CA 1
ATOM 694 C C . LYS A 1 84 ? 10.344 -1.540 -6.541 1.00 91.00 84 LYS A C 1
ATOM 696 O O . LYS A 1 84 ? 10.285 -0.665 -5.677 1.00 91.00 84 LYS A O 1
ATOM 701 N N . ALA A 1 85 ? 9.809 -2.752 -6.390 1.00 93.62 85 ALA A N 1
ATOM 702 C CA . ALA A 1 85 ? 9.083 -3.158 -5.187 1.00 93.62 85 ALA A CA 1
ATOM 703 C C . ALA A 1 85 ? 9.967 -3.015 -3.939 1.00 93.62 85 ALA A C 1
ATOM 705 O O . ALA A 1 85 ? 9.599 -2.338 -2.979 1.00 93.62 85 ALA A O 1
ATOM 706 N N . ASN A 1 86 ? 11.190 -3.543 -3.997 1.00 93.81 86 ASN A N 1
ATOM 707 C CA . ASN A 1 86 ? 12.174 -3.453 -2.922 1.00 93.81 86 ASN A CA 1
ATOM 708 C C . ASN A 1 86 ? 12.533 -2.004 -2.584 1.00 93.81 86 ASN A C 1
ATOM 710 O O . ASN A 1 86 ? 12.631 -1.644 -1.410 1.00 93.81 86 ASN A O 1
ATOM 714 N N . THR A 1 87 ? 12.676 -1.143 -3.594 1.00 92.25 87 THR A N 1
ATOM 715 C CA . THR A 1 87 ? 12.966 0.275 -3.359 1.00 92.25 87 THR A CA 1
ATOM 716 C C . THR A 1 87 ? 11.789 0.995 -2.695 1.00 92.25 87 THR A C 1
ATOM 718 O O . THR A 1 87 ? 12.015 1.803 -1.796 1.00 92.25 87 THR A O 1
ATOM 721 N N . ILE A 1 88 ? 10.542 0.689 -3.073 1.00 90.94 88 ILE A N 1
ATOM 722 C CA . ILE A 1 88 ? 9.346 1.244 -2.417 1.00 90.94 88 ILE A CA 1
ATOM 723 C C . ILE A 1 88 ? 9.273 0.787 -0.961 1.00 90.94 88 ILE A C 1
ATOM 725 O O . ILE A 1 88 ? 9.135 1.638 -0.084 1.00 90.94 88 ILE A O 1
ATOM 729 N N . ARG A 1 89 ? 9.429 -0.518 -0.694 1.00 91.38 89 ARG A N 1
ATOM 730 C CA . ARG A 1 89 ? 9.435 -1.068 0.673 1.00 91.38 89 ARG A CA 1
ATOM 731 C C . ARG A 1 89 ? 10.507 -0.399 1.529 1.00 91.38 89 ARG A C 1
ATOM 733 O O . ARG A 1 89 ? 10.221 0.039 2.639 1.00 91.38 89 ARG A O 1
ATOM 740 N N . ARG A 1 90 ? 11.722 -0.237 0.990 1.00 90.69 90 ARG A N 1
ATOM 741 C CA . ARG A 1 90 ? 12.822 0.455 1.679 1.00 90.69 90 ARG A CA 1
ATOM 742 C C . ARG A 1 90 ? 12.464 1.903 1.999 1.00 90.69 90 ARG A C 1
ATOM 744 O O . ARG A 1 90 ? 12.645 2.328 3.131 1.00 90.69 90 ARG A O 1
ATOM 751 N N . VAL A 1 91 ? 11.932 2.654 1.034 1.00 88.69 91 VAL A N 1
ATOM 752 C CA . VAL A 1 91 ? 11.509 4.046 1.261 1.00 88.69 91 VAL A CA 1
ATOM 753 C C . VAL A 1 91 ? 10.391 4.118 2.300 1.00 88.69 91 VAL A C 1
ATOM 755 O O . VAL A 1 91 ? 10.467 4.969 3.181 1.00 88.69 91 VAL A O 1
ATOM 758 N N . GLY A 1 92 ? 9.402 3.224 2.246 1.00 85.25 92 GLY A N 1
ATOM 759 C CA . GLY A 1 92 ? 8.340 3.139 3.248 1.00 85.25 92 GLY A CA 1
ATOM 760 C C . GLY A 1 92 ? 8.878 2.856 4.649 1.00 85.25 92 GLY A C 1
ATOM 761 O O . GLY A 1 92 ? 8.500 3.537 5.597 1.00 85.25 92 GLY A O 1
ATOM 762 N N . PHE A 1 93 ? 9.830 1.927 4.766 1.00 83.12 93 PHE A N 1
ATOM 763 C CA . PHE A 1 93 ? 10.496 1.607 6.026 1.00 83.12 93 PHE A CA 1
ATOM 764 C C . PHE A 1 93 ? 11.330 2.777 6.571 1.00 83.12 93 PHE A C 1
ATOM 766 O O . PHE A 1 93 ? 11.253 3.087 7.755 1.00 83.12 93 PHE A O 1
ATOM 773 N N . THR A 1 94 ? 12.105 3.462 5.726 1.00 82.94 94 THR A N 1
ATOM 774 C CA . THR A 1 94 ? 12.917 4.617 6.148 1.00 82.94 94 THR A CA 1
ATOM 775 C C . THR A 1 94 ? 12.053 5.822 6.524 1.00 82.94 94 THR A C 1
ATOM 777 O O . THR A 1 94 ? 12.417 6.597 7.401 1.00 82.94 94 THR A O 1
ATOM 780 N N . ASN A 1 95 ? 10.893 5.985 5.886 1.00 75.69 95 ASN A N 1
ATOM 781 C CA . ASN A 1 95 ? 9.983 7.104 6.120 1.00 75.69 95 ASN A CA 1
ATOM 782 C C . ASN A 1 95 ? 8.818 6.714 7.047 1.00 75.69 95 ASN A C 1
ATOM 784 O O . ASN A 1 95 ? 7.691 7.166 6.834 1.00 75.69 95 ASN A O 1
ATOM 788 N N . GLN A 1 96 ? 9.097 5.935 8.104 1.00 61.75 96 GLN A N 1
ATOM 789 C CA . GLN A 1 96 ? 8.153 5.493 9.154 1.00 61.75 96 GLN A CA 1
ATOM 790 C C . GLN A 1 96 ? 7.311 6.613 9.811 1.00 61.75 96 GLN A C 1
ATOM 792 O O . GLN A 1 96 ? 6.403 6.333 10.588 1.00 61.75 96 GLN A O 1
ATOM 797 N N . HIS A 1 97 ? 7.547 7.883 9.472 1.00 52.91 97 HIS A N 1
ATOM 798 C CA . HIS A 1 97 ? 6.617 8.987 9.718 1.00 52.91 97 HIS A CA 1
ATOM 799 C C . HIS A 1 97 ? 5.228 8.795 9.078 1.00 52.91 97 HIS A C 1
ATOM 801 O O . HIS A 1 97 ? 4.258 9.405 9.536 1.00 52.91 97 HIS A O 1
ATOM 807 N N . ALA A 1 98 ? 5.088 7.957 8.045 1.00 57.59 98 ALA A N 1
ATOM 808 C CA . ALA A 1 98 ? 3.774 7.503 7.605 1.00 57.59 98 ALA A CA 1
ATOM 809 C C . ALA A 1 98 ? 3.225 6.530 8.656 1.00 57.59 98 ALA A C 1
ATOM 811 O O . ALA A 1 98 ? 3.779 5.458 8.860 1.00 57.59 98 ALA A O 1
ATOM 812 N N . SER A 1 99 ? 2.142 6.899 9.342 1.00 68.94 99 SER A N 1
ATOM 813 C CA . SER A 1 99 ? 1.556 6.148 10.469 1.00 68.94 99 SER A CA 1
ATOM 814 C C . SER A 1 99 ? 1.016 4.747 10.129 1.00 68.94 99 SER A C 1
ATOM 816 O O . SER A 1 99 ? 0.235 4.202 10.903 1.00 68.94 99 SER A O 1
ATOM 818 N N . TYR A 1 100 ? 1.368 4.180 8.977 1.00 72.81 100 TYR A N 1
ATOM 819 C CA . TYR A 1 100 ? 0.955 2.859 8.537 1.00 72.81 100 TYR A CA 1
ATOM 820 C C . TYR A 1 100 ? 1.879 2.292 7.439 1.00 72.81 100 TYR A C 1
ATOM 822 O O . TYR A 1 100 ? 2.604 3.055 6.793 1.00 72.81 100 TYR A O 1
ATOM 830 N N . PRO A 1 101 ? 1.845 0.969 7.188 1.00 81.81 101 PRO A N 1
ATOM 831 C CA . PRO A 1 101 ? 2.722 0.311 6.223 1.00 81.81 101 PRO A CA 1
ATOM 832 C C . PRO A 1 101 ? 2.471 0.751 4.774 1.00 81.81 101 PRO A C 1
ATOM 834 O O . PRO A 1 101 ? 1.329 0.827 4.311 1.00 81.81 101 PRO A O 1
ATOM 837 N N . VAL A 1 102 ? 3.559 0.995 4.039 1.00 87.38 102 VAL A N 1
ATOM 838 C CA . VAL A 1 102 ? 3.546 1.071 2.573 1.00 87.38 102 VAL A CA 1
ATOM 839 C C . VAL A 1 102 ? 4.287 -0.142 2.032 1.00 87.38 102 VAL A C 1
ATOM 841 O O . VAL A 1 102 ? 5.513 -0.219 2.103 1.00 87.38 102 VAL A O 1
ATOM 844 N N . ASN A 1 103 ? 3.516 -1.073 1.490 1.00 91.00 103 ASN A N 1
ATOM 845 C CA . ASN A 1 103 ? 3.977 -2.307 0.885 1.00 91.00 103 ASN A CA 1
ATOM 846 C C . ASN A 1 103 ? 4.080 -2.160 -0.635 1.00 91.00 103 ASN A C 1
ATOM 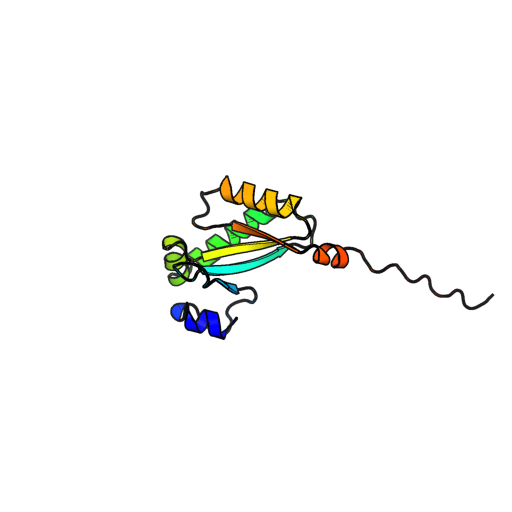848 O O . ASN A 1 103 ? 3.560 -1.220 -1.250 1.00 91.00 103 ASN A O 1
ATOM 852 N N . ALA A 1 104 ? 4.781 -3.100 -1.253 1.00 92.81 104 ALA A N 1
ATOM 853 C CA . ALA A 1 104 ? 4.827 -3.214 -2.699 1.00 92.81 104 ALA A CA 1
ATOM 854 C C . ALA A 1 104 ? 5.012 -4.670 -3.096 1.00 92.81 104 ALA A C 1
ATOM 856 O O . ALA A 1 104 ? 5.808 -5.356 -2.460 1.00 92.81 104 ALA A O 1
ATOM 857 N N . ASP A 1 105 ? 4.342 -5.088 -4.161 1.00 93.69 105 ASP A N 1
ATOM 858 C CA . ASP A 1 105 ? 4.444 -6.425 -4.733 1.00 93.69 105 ASP A CA 1
ATOM 859 C C . ASP A 1 105 ? 4.717 -6.347 -6.225 1.00 93.69 105 ASP A C 1
ATOM 861 O O . ASP A 1 105 ? 4.290 -5.419 -6.924 1.00 93.69 105 ASP A O 1
ATOM 865 N N . THR A 1 106 ? 5.460 -7.334 -6.705 1.00 93.00 106 THR A N 1
ATOM 866 C CA . THR A 1 106 ? 5.839 -7.413 -8.105 1.00 93.00 106 THR A CA 1
ATOM 867 C C . THR A 1 106 ? 4.784 -8.175 -8.879 1.00 93.00 106 THR A C 1
ATOM 869 O O . THR A 1 106 ? 4.388 -9.277 -8.508 1.00 93.00 106 THR A O 1
ATOM 872 N N . ILE A 1 107 ? 4.375 -7.600 -10.001 1.00 91.31 107 ILE A N 1
ATOM 873 C CA . ILE A 1 107 ? 3.558 -8.265 -11.001 1.00 91.31 107 ILE A CA 1
ATOM 874 C C . ILE A 1 107 ? 4.310 -8.184 -12.333 1.00 91.31 107 ILE A C 1
ATOM 876 O O . ILE A 1 107 ? 4.160 -7.195 -13.055 1.00 91.31 107 ILE A O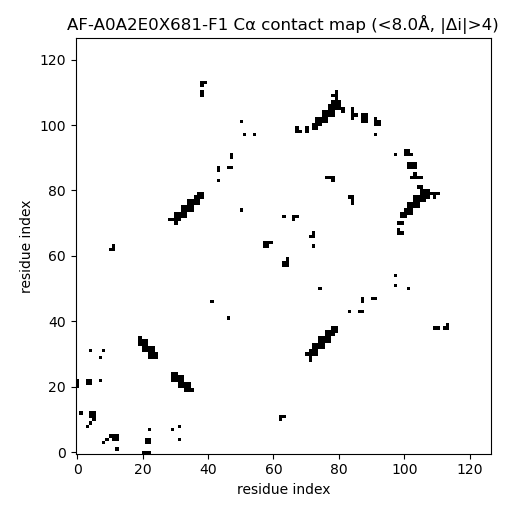 1
ATOM 880 N N . PRO A 1 108 ? 5.128 -9.201 -12.667 1.00 85.00 108 PRO A N 1
ATOM 881 C CA . PRO A 1 108 ? 6.000 -9.155 -13.839 1.00 85.00 108 PRO A CA 1
ATOM 882 C C . PRO A 1 108 ? 5.245 -8.949 -15.155 1.00 85.00 108 PRO A C 1
ATOM 884 O O . PRO A 1 108 ? 5.702 -8.181 -15.995 1.00 85.00 108 PRO A O 1
ATOM 887 N N . PHE A 1 109 ? 4.043 -9.526 -15.300 1.00 85.12 109 PHE A N 1
ATOM 888 C CA . PHE A 1 109 ? 3.226 -9.384 -16.515 1.00 85.12 109 PHE A CA 1
ATOM 889 C C . PHE A 1 109 ? 2.786 -7.937 -16.798 1.00 85.12 109 PHE A C 1
ATOM 891 O O . PHE A 1 109 ? 2.331 -7.626 -17.898 1.00 85.12 109 PHE A O 1
ATOM 898 N N . LEU A 1 110 ? 2.908 -7.020 -15.826 1.00 81.56 110 LEU A N 1
ATOM 899 C CA . LEU A 1 110 ? 2.683 -5.595 -16.078 1.00 81.56 110 LEU 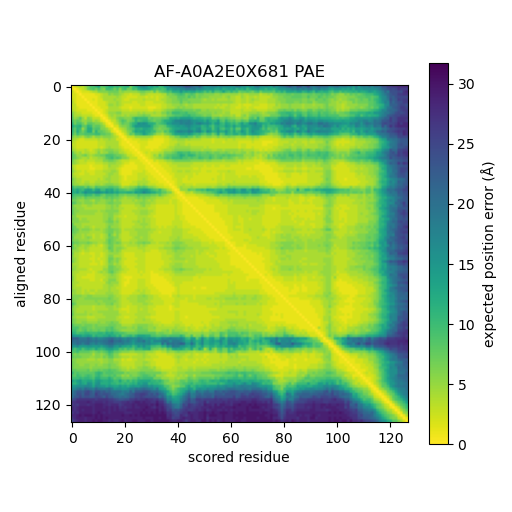A CA 1
ATOM 900 C C . LEU A 1 110 ? 3.737 -5.007 -17.023 1.00 81.56 110 LEU A C 1
ATOM 902 O O . LEU A 1 110 ? 3.445 -4.001 -17.661 1.00 81.56 110 LEU A O 1
ATOM 906 N N . LEU A 1 111 ? 4.930 -5.609 -17.136 1.00 77.25 111 LEU A N 1
ATOM 907 C CA . LEU A 1 111 ? 5.933 -5.213 -18.132 1.00 77.25 111 LEU A CA 1
ATOM 908 C C . LEU A 1 111 ? 5.428 -5.437 -19.553 1.00 77.25 111 LEU A C 1
ATOM 910 O O . LEU A 1 111 ? 5.609 -4.572 -20.405 1.00 77.25 111 LEU A O 1
ATOM 914 N N . ASP A 1 112 ? 4.741 -6.550 -19.787 1.00 76.38 112 ASP A N 1
ATOM 915 C CA . ASP A 1 112 ? 4.243 -6.914 -21.115 1.00 76.38 112 ASP A CA 1
ATOM 916 C C . ASP A 1 112 ? 3.159 -5.94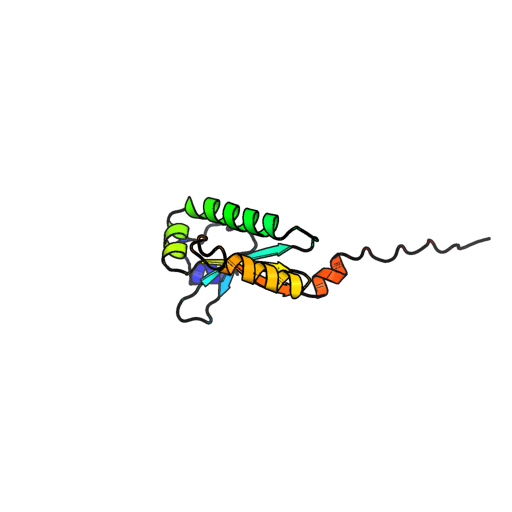0 -21.596 1.00 76.38 112 ASP A C 1
ATOM 918 O O . ASP A 1 112 ? 2.981 -5.735 -22.790 1.00 76.38 112 ASP A O 1
ATOM 922 N N . GLN A 1 113 ? 2.477 -5.270 -20.662 1.00 73.00 113 GLN A N 1
ATOM 923 C CA . GLN A 1 113 ? 1.503 -4.212 -20.950 1.00 73.00 113 GLN A CA 1
ATOM 924 C C . GLN A 1 113 ? 2.154 -2.861 -21.300 1.00 73.00 113 GLN A C 1
ATOM 926 O O . GLN A 1 113 ? 1.460 -1.928 -21.703 1.00 73.00 113 GLN A O 1
ATOM 931 N N . LEU A 1 114 ? 3.470 -2.720 -21.111 1.00 67.75 114 LEU A N 1
ATOM 932 C CA . LEU A 1 114 ? 4.226 -1.498 -21.413 1.00 67.75 114 LEU A CA 1
ATOM 933 C C . LEU A 1 114 ? 4.922 -1.548 -22.765 1.00 67.75 114 LEU A C 1
ATOM 935 O O . LEU A 1 114 ? 5.307 -0.500 -23.286 1.00 67.75 114 LEU A O 1
ATOM 939 N N . ILE A 1 115 ? 5.099 -2.747 -23.314 1.00 64.81 115 ILE A N 1
ATOM 940 C CA . ILE A 1 115 ? 5.650 -2.936 -24.646 1.00 64.81 115 ILE A CA 1
ATOM 941 C C . ILE A 1 115 ? 4.482 -2.737 -25.618 1.00 64.81 115 ILE A C 1
ATOM 943 O O . ILE A 1 115 ? 3.534 -3.523 -25.587 1.00 64.81 115 ILE A O 1
ATOM 947 N N . PRO A 1 116 ? 4.482 -1.686 -26.460 1.00 61.16 116 PRO A N 1
ATOM 948 C CA . PRO A 1 116 ? 3.465 -1.575 -27.494 1.00 61.16 116 PRO A CA 1
ATOM 949 C C . PRO A 1 116 ? 3.522 -2.839 -28.364 1.00 61.16 116 PRO A C 1
ATOM 951 O O . PRO A 1 116 ? 4.629 -3.310 -28.648 1.00 61.16 116 PRO A O 1
ATOM 954 N N . PRO A 1 117 ? 2.372 -3.399 -28.788 1.00 60.56 117 PRO A N 1
ATOM 955 C CA . PRO A 1 117 ? 2.383 -4.546 -29.683 1.00 60.56 117 PRO A CA 1
ATOM 956 C C . PRO A 1 117 ? 3.262 -4.214 -30.895 1.00 60.56 117 PRO A C 1
ATOM 958 O O . PRO A 1 117 ? 3.265 -3.053 -31.335 1.00 60.56 117 PRO A O 1
ATOM 961 N N . PRO A 1 118 ? 4.038 -5.183 -31.417 1.00 60.62 118 PRO A N 1
ATOM 962 C CA . PRO A 1 118 ? 4.842 -4.947 -32.603 1.00 60.62 118 PRO A CA 1
ATOM 963 C C . PRO A 1 118 ? 3.925 -4.353 -33.668 1.00 60.62 118 PRO A C 1
ATOM 965 O O . PRO A 1 118 ? 2.843 -4.885 -33.918 1.00 60.62 118 PRO A O 1
ATOM 968 N N . LYS A 1 119 ? 4.323 -3.212 -34.246 1.00 61.91 119 LYS A N 1
ATOM 969 C CA . LYS A 1 119 ? 3.620 -2.662 -35.404 1.00 61.91 119 LYS A CA 1
ATOM 970 C C . LYS A 1 119 ? 3.632 -3.768 -36.451 1.00 61.91 119 LYS A C 1
ATOM 972 O O . LYS A 1 119 ? 4.688 -4.052 -37.009 1.00 61.91 119 LYS A O 1
ATOM 977 N N . THR A 1 120 ? 2.491 -4.409 -36.683 1.00 59.25 120 THR A N 1
ATOM 978 C CA . THR A 1 120 ? 2.291 -5.215 -37.880 1.00 59.25 120 THR A CA 1
ATOM 979 C C . THR A 1 120 ? 2.550 -4.269 -39.038 1.00 59.25 120 THR A C 1
ATOM 981 O O . THR A 1 120 ? 1.789 -3.321 -39.249 1.00 59.25 120 THR A O 1
ATOM 984 N N . LEU A 1 121 ? 3.692 -4.450 -39.706 1.00 60.62 121 LEU A N 1
ATOM 985 C CA . LEU A 1 121 ? 3.913 -3.842 -41.008 1.00 60.62 121 LEU A CA 1
ATOM 986 C C . LEU A 1 121 ? 2.698 -4.236 -41.852 1.00 60.62 121 LEU A C 1
ATOM 988 O O . LEU A 1 121 ? 2.309 -5.406 -41.795 1.00 60.62 121 LEU A O 1
ATOM 992 N N . PRO A 1 122 ? 2.041 -3.293 -42.548 1.00 56.41 122 PRO A N 1
ATOM 993 C CA . PRO A 1 122 ? 1.009 -3.682 -43.489 1.00 56.41 122 PRO A CA 1
ATOM 994 C C . PRO A 1 122 ? 1.635 -4.708 -44.429 1.00 56.41 122 PRO A C 1
ATOM 996 O O . PRO A 1 122 ? 2.737 -4.471 -44.933 1.00 56.41 122 PRO A O 1
ATOM 999 N N . ASP A 1 123 ? 0.961 -5.848 -44.601 1.00 54.91 123 ASP A N 1
ATOM 1000 C CA . ASP A 1 123 ? 1.296 -6.781 -45.665 1.00 54.91 123 ASP A CA 1
ATOM 1001 C C . ASP A 1 123 ? 1.418 -5.943 -46.930 1.00 54.91 123 ASP A C 1
ATOM 1003 O O . ASP A 1 123 ? 0.450 -5.314 -47.371 1.00 54.91 123 ASP A O 1
ATOM 1007 N N . VAL A 1 124 ? 2.626 -5.885 -47.486 1.00 56.91 124 VAL A N 1
ATOM 1008 C CA . VAL A 1 124 ? 2.835 -5.358 -48.829 1.00 56.91 124 VAL A CA 1
ATOM 1009 C C . VAL A 1 124 ? 2.285 -6.430 -49.766 1.00 56.91 124 VAL A C 1
ATOM 1011 O O . VAL A 1 124 ? 3.012 -7.192 -50.393 1.00 56.91 124 VAL A O 1
ATOM 1014 N N . ALA A 1 125 ? 0.961 -6.554 -49.768 1.00 55.19 125 ALA A N 1
ATOM 1015 C CA . ALA A 1 125 ? 0.215 -7.284 -50.760 1.00 55.19 125 ALA A CA 1
ATOM 1016 C C . ALA A 1 125 ? 0.225 -6.419 -52.021 1.00 55.19 125 ALA A C 1
ATOM 1018 O O . ALA A 1 125 ? -0.539 -5.464 -52.144 1.00 55.19 125 ALA A O 1
ATOM 1019 N N . GLY A 1 126 ? 1.124 -6.771 -52.935 1.00 59.50 126 GLY A N 1
ATOM 1020 C CA . GLY A 1 126 ? 1.161 -6.258 -54.298 1.00 59.50 126 GLY A CA 1
ATOM 1021 C C . GLY A 1 126 ? 2.204 -5.172 -54.521 1.00 59.50 126 GLY A C 1
ATOM 1022 O O . GLY A 1 126 ? 1.985 -4.015 -54.170 1.00 59.50 126 GLY A O 1
ATOM 1023 N N . LEU A 1 127 ? 3.316 -5.556 -55.149 1.00 40.16 127 LEU A N 1
ATOM 1024 C CA . LEU A 1 127 ? 3.686 -5.153 -56.514 1.00 40.16 127 LEU A CA 1
ATOM 1025 C C . LEU A 1 127 ? 4.844 -6.027 -57.014 1.00 40.16 127 LEU A C 1
ATOM 1027 O O . LEU A 1 127 ? 5.799 -6.236 -56.235 1.00 40.16 127 LEU A O 1
#

Sequence (127 aa):
MKQEVKRYFPNLFRKGLPAGYYVDANGEKPVLGMLRVDVQLTPIRRIWQRSVALTEKHRTQTEFRKLIASKQFEITWLVPTDSKANTIRRVGFTNQHASYPVNADTIPFLLDQLIPPPKTLPDVAGL

Foldseek 3Di:
DLVVCCVQPVVPRDDCPDPAWDWDPPDPHIAIEGEDEDLDPDPLVVVVVVQVVVLVVQCVDPSSVVCLQVQRYEYEYEYQDPVSQVVNQVVQVVPCVRSYGYGYDHDNCSPVVVDPPPPPDPPPPDD